Protein AF-A0A3C1T3Q2-F1 (afdb_monomer_lite)

Radius of gyration: 20.39 Å; chains: 1; bounding box: 26×35×64 Å

pLDDT: mean 88.22, std 14.8, range [58.72, 98.56]

Structure (mmCIF, N/CA/C/O backbone):
data_AF-A0A3C1T3Q2-F1
#
_entry.id   AF-A0A3C1T3Q2-F1
#
loop_
_atom_site.group_PDB
_atom_site.id
_atom_site.type_symbol
_atom_site.label_atom_id
_atom_site.label_alt_id
_atom_site.label_comp_id
_atom_site.label_asym_id
_atom_site.label_entity_id
_atom_site.label_seq_id
_atom_site.pdbx_PDB_ins_code
_atom_site.Cartn_x
_atom_site.Cartn_y
_atom_site.Cartn_z
_atom_site.occupancy
_atom_site.B_iso_or_equiv
_atom_site.auth_seq_id
_atom_site.auth_comp_id
_atom_site.auth_asym_id
_atom_site.auth_atom_id
_atom_site.pdbx_PDB_model_num
ATOM 1 N N . MET A 1 1 ? -6.705 25.402 44.306 1.00 61.38 1 MET A N 1
ATOM 2 C CA . MET A 1 1 ? -6.873 24.003 43.835 1.00 61.38 1 MET A CA 1
ATOM 3 C C . MET A 1 1 ? -7.840 23.870 42.658 1.00 61.38 1 MET A C 1
ATOM 5 O O . MET A 1 1 ? -7.577 23.063 41.781 1.00 61.38 1 MET A O 1
ATOM 9 N N . ARG A 1 2 ? -8.901 24.691 42.566 1.00 62.50 2 ARG A N 1
ATOM 10 C CA . ARG A 1 2 ? -9.853 24.667 41.435 1.00 62.50 2 ARG A CA 1
ATOM 11 C C . ARG A 1 2 ? -9.226 25.021 40.072 1.00 62.50 2 ARG A C 1
ATOM 13 O O . ARG A 1 2 ? -9.578 24.418 39.072 1.00 62.50 2 ARG A O 1
ATOM 20 N N . THR A 1 3 ? -8.258 25.941 40.041 1.00 60.12 3 THR A N 1
ATOM 21 C CA . THR A 1 3 ? -7.517 26.337 38.824 1.00 60.12 3 THR A CA 1
ATOM 22 C C . THR A 1 3 ? -6.529 25.272 38.332 1.00 60.12 3 THR A C 1
ATOM 24 O O . THR A 1 3 ? -6.408 25.073 37.131 1.00 60.12 3 THR A O 1
ATOM 27 N N . LEU A 1 4 ? -5.886 24.531 39.244 1.00 61.41 4 LEU A N 1
ATOM 28 C CA . LEU A 1 4 ? -5.033 23.374 38.916 1.00 61.41 4 LEU A CA 1
ATOM 29 C C . LEU A 1 4 ? -5.841 22.228 38.284 1.00 61.41 4 LEU A C 1
ATOM 31 O O . LEU A 1 4 ? -5.369 21.564 37.367 1.00 61.41 4 LEU A O 1
ATOM 35 N N . LEU A 1 5 ? -7.085 22.043 38.735 1.00 61.62 5 LEU A N 1
ATOM 36 C CA . LEU A 1 5 ? -8.001 21.026 38.217 1.00 61.62 5 LEU A CA 1
ATOM 37 C C . LEU A 1 5 ? -8.430 21.328 36.768 1.00 61.62 5 LEU A C 1
ATOM 39 O O . LEU A 1 5 ? -8.507 20.419 35.952 1.00 61.62 5 LEU A O 1
ATOM 43 N N . ILE A 1 6 ? -8.606 22.608 36.415 1.00 63.72 6 ILE A N 1
ATOM 44 C CA . ILE A 1 6 ? -8.896 23.047 35.035 1.00 63.72 6 ILE A CA 1
ATOM 45 C C . ILE A 1 6 ? -7.684 22.829 34.115 1.00 63.72 6 ILE A C 1
ATOM 47 O O . ILE A 1 6 ? -7.847 22.369 32.988 1.00 63.72 6 ILE A O 1
ATOM 51 N N . PHE A 1 7 ? -6.465 23.098 34.595 1.00 60.44 7 PHE A N 1
ATOM 52 C CA . PHE A 1 7 ? -5.238 22.884 33.815 1.00 60.44 7 PHE A CA 1
ATOM 53 C C . PHE A 1 7 ? -4.994 21.395 33.505 1.00 60.44 7 PHE A C 1
ATOM 55 O O . PHE A 1 7 ? -4.528 21.054 32.422 1.00 60.44 7 PHE A O 1
ATOM 62 N N . SER A 1 8 ? -5.377 20.500 34.423 1.00 62.22 8 SER A N 1
ATOM 63 C CA . SER A 1 8 ? -5.303 19.047 34.221 1.00 62.22 8 SER A CA 1
ATOM 64 C C . SER A 1 8 ? -6.242 18.544 33.117 1.00 62.22 8 SER A C 1
ATOM 66 O O . SER A 1 8 ? -5.872 17.612 32.412 1.00 62.22 8 SER A O 1
ATOM 68 N N . VAL A 1 9 ? -7.410 19.167 32.919 1.00 62.12 9 VAL A N 1
ATOM 69 C CA . VAL A 1 9 ? -8.382 18.780 31.875 1.00 62.12 9 VAL A CA 1
ATOM 70 C C . VAL A 1 9 ? -7.884 19.127 30.463 1.00 62.12 9 VAL A C 1
ATOM 72 O O . VAL A 1 9 ? -8.167 18.393 29.520 1.00 62.12 9 VAL A O 1
ATOM 75 N N . PHE A 1 10 ? -7.089 20.191 30.306 1.00 60.03 10 PHE A N 1
ATOM 76 C CA . PHE A 1 10 ? -6.558 20.614 29.000 1.00 60.03 10 PHE A CA 1
ATOM 77 C C . PHE A 1 10 ? -5.440 19.713 28.450 1.00 60.03 10 PHE A C 1
ATOM 79 O O . PHE A 1 10 ? -5.250 19.656 27.237 1.00 60.03 10 PHE A O 1
ATOM 86 N N . ILE A 1 11 ? -4.720 18.982 29.308 1.00 60.81 11 ILE A N 1
ATOM 87 C CA . ILE A 1 11 ? -3.598 18.120 28.889 1.00 60.81 11 ILE A CA 1
ATOM 88 C C . ILE A 1 11 ? -4.088 16.857 28.152 1.00 60.81 11 ILE A C 1
ATOM 90 O O . ILE A 1 11 ? -3.344 16.273 27.370 1.00 60.81 11 ILE A O 1
ATOM 94 N N . PHE A 1 12 ? -5.352 16.461 28.326 1.00 58.72 12 PHE A N 1
ATOM 95 C CA . PHE A 1 12 ? -5.903 15.235 27.736 1.00 58.72 12 PHE A CA 1
ATOM 96 C C . PHE A 1 12 ? -6.412 15.373 26.288 1.00 58.72 12 PHE A C 1
ATOM 98 O O . PHE A 1 12 ? -6.892 14.391 25.729 1.00 58.72 12 PHE A O 1
ATOM 105 N N . PHE A 1 13 ? -6.313 16.550 25.657 1.00 59.97 13 PHE A N 1
ATOM 106 C CA . PHE A 1 13 ? -6.955 16.803 24.355 1.00 59.97 13 PHE A CA 1
ATOM 107 C C . PHE A 1 13 ? -6.064 16.679 23.111 1.00 59.97 13 PHE A C 1
ATOM 109 O O . PHE A 1 13 ? -6.537 16.931 22.003 1.00 59.97 13 PHE A O 1
ATOM 116 N N . THR A 1 14 ? -4.808 16.246 23.222 1.00 66.50 14 THR A N 1
ATOM 117 C CA . THR A 1 14 ? -3.950 16.063 22.037 1.00 66.50 14 THR A CA 1
ATOM 118 C C . THR A 1 14 ? -4.090 14.659 21.441 1.00 66.50 14 THR A C 1
ATOM 120 O O . THR A 1 14 ? -3.164 13.848 21.453 1.00 66.50 14 THR A O 1
ATOM 123 N N . ILE A 1 15 ? -5.265 14.361 20.877 1.00 70.88 15 ILE A N 1
ATOM 124 C CA . ILE A 1 15 ? -5.446 13.159 20.052 1.00 70.88 15 ILE A CA 1
ATOM 125 C C . ILE A 1 15 ? -4.769 13.414 18.700 1.00 70.88 15 ILE A C 1
ATOM 127 O O . ILE A 1 15 ? -5.341 14.040 17.811 1.00 70.88 15 ILE A O 1
ATOM 131 N N . ASN A 1 16 ? -3.534 12.940 18.544 1.00 70.81 16 ASN A N 1
ATOM 132 C CA . ASN A 1 16 ? -2.856 12.940 17.251 1.00 70.81 16 ASN A CA 1
ATOM 133 C C . ASN A 1 16 ? -3.331 11.721 16.453 1.00 70.81 16 ASN A C 1
ATOM 135 O O . ASN A 1 16 ? -2.931 10.592 16.737 1.00 70.81 16 ASN A O 1
ATOM 139 N N . SER A 1 17 ? -4.200 11.943 15.467 1.00 75.19 17 SER A N 1
ATOM 140 C CA . SER A 1 17 ? -4.514 10.927 14.462 1.00 75.19 17 SER A CA 1
ATOM 141 C C . SER A 1 17 ? -3.462 10.993 13.361 1.00 75.19 17 SER A C 1
ATOM 143 O O . SER A 1 17 ? -3.219 12.060 12.802 1.00 75.19 17 SER A O 1
ATOM 145 N N . ASN A 1 18 ? -2.829 9.861 13.065 1.00 81.88 18 ASN A N 1
ATOM 146 C CA . ASN A 1 18 ? -1.909 9.733 11.943 1.00 81.88 18 ASN A CA 1
ATOM 147 C C . ASN A 1 18 ? -2.489 8.720 10.961 1.00 81.88 18 ASN A C 1
ATOM 149 O O . ASN A 1 18 ? -2.874 7.618 11.357 1.00 81.88 18 ASN A O 1
ATOM 153 N N . ALA A 1 19 ? -2.546 9.095 9.687 1.00 88.69 19 ALA A N 1
ATOM 154 C CA . ALA A 1 19 ? -2.839 8.159 8.614 1.00 88.69 19 ALA A CA 1
ATOM 155 C C . ALA A 1 19 ? -1.591 7.325 8.284 1.00 88.69 19 ALA A C 1
ATOM 157 O O . ALA A 1 19 ? -0.460 7.724 8.575 1.00 88.69 19 ALA A O 1
ATOM 158 N N . GLN A 1 20 ? -1.788 6.165 7.655 1.00 93.88 20 GLN A N 1
ATOM 159 C CA . GLN A 1 20 ? -0.665 5.422 7.09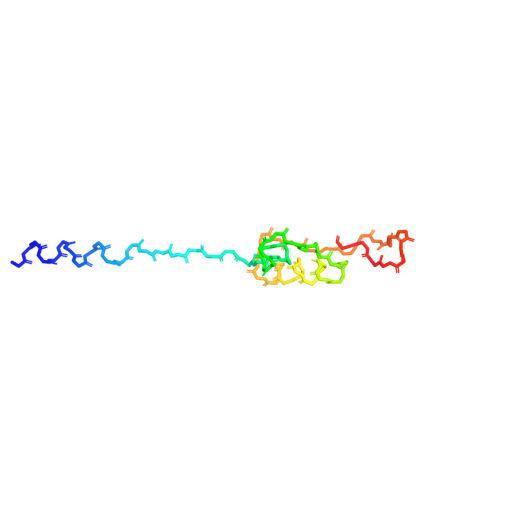0 1.00 93.88 20 GLN A CA 1
ATOM 160 C C . GLN A 1 20 ? -0.008 6.226 5.958 1.00 93.88 20 GLN A C 1
ATOM 162 O O . GLN A 1 20 ? -0.696 6.840 5.148 1.00 93.88 20 GLN A O 1
ATOM 167 N N . GLN A 1 21 ? 1.321 6.194 5.885 1.00 96.81 21 GLN A N 1
ATOM 168 C CA . GLN A 1 21 ? 2.087 6.937 4.882 1.00 96.81 21 GLN A CA 1
ATOM 169 C C . GLN A 1 21 ? 2.400 6.072 3.654 1.00 96.81 21 GLN A C 1
ATOM 171 O O . GLN A 1 21 ? 2.788 4.904 3.786 1.00 96.81 21 GLN A O 1
ATOM 176 N N . CYS A 1 22 ? 2.258 6.637 2.463 1.00 97.25 22 CYS A N 1
ATOM 177 C CA . CYS A 1 22 ? 2.654 6.070 1.179 1.00 97.25 22 CYS A CA 1
ATOM 178 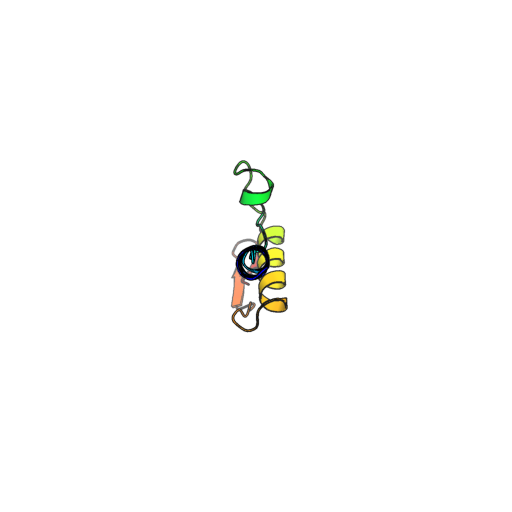C C . CYS A 1 22 ? 4.137 6.355 0.864 1.00 97.25 22 CYS A C 1
ATOM 180 O O . CYS A 1 22 ? 4.835 7.055 1.604 1.00 97.25 22 CYS A O 1
ATOM 182 N N . ARG A 1 23 ? 4.651 5.792 -0.242 1.00 98.12 23 ARG A N 1
ATOM 183 C CA . ARG A 1 23 ? 6.064 5.941 -0.646 1.00 98.12 23 ARG A CA 1
ATOM 184 C C . ARG A 1 23 ? 6.473 7.404 -0.840 1.00 98.12 23 ARG A C 1
ATOM 186 O O . ARG A 1 23 ? 7.570 7.789 -0.442 1.00 98.12 23 ARG A O 1
ATOM 193 N N . PHE A 1 24 ? 5.576 8.218 -1.392 1.00 98.31 24 PHE A N 1
ATOM 194 C CA . PHE A 1 24 ? 5.809 9.645 -1.591 1.00 98.31 24 PHE A CA 1
ATOM 195 C C . PHE A 1 24 ? 6.067 10.358 -0.260 1.00 98.31 24 PHE A C 1
ATOM 197 O O . PHE A 1 24 ? 7.081 11.026 -0.103 1.00 98.31 24 PHE A O 1
ATOM 204 N N . GLU A 1 25 ? 5.222 10.145 0.748 1.00 97.69 25 GLU A N 1
ATOM 205 C CA . GLU A 1 25 ? 5.377 10.794 2.058 1.00 97.69 25 GLU A CA 1
ATOM 206 C C . GLU A 1 25 ? 6.615 10.285 2.803 1.00 97.69 25 GLU A C 1
ATOM 208 O O . GLU A 1 25 ? 7.372 11.077 3.359 1.00 97.69 25 GLU A O 1
ATOM 213 N N . LYS A 1 26 ? 6.876 8.972 2.754 1.00 97.31 26 LYS A N 1
ATOM 214 C CA . LYS A 1 26 ? 8.064 8.367 3.383 1.00 97.31 26 LYS A CA 1
ATOM 215 C C . LYS A 1 26 ? 9.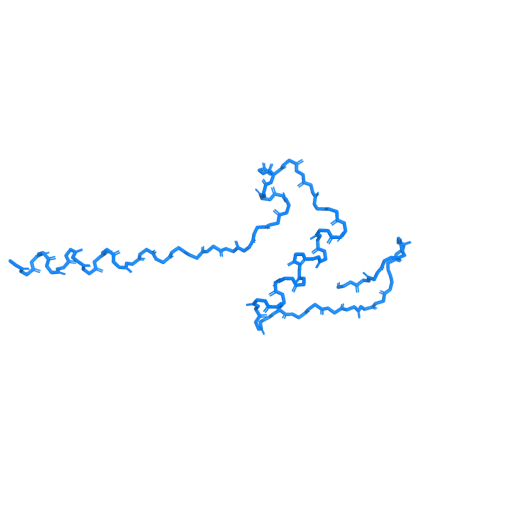379 8.858 2.775 1.00 97.31 26 LYS A C 1
ATOM 217 O O . LYS A 1 26 ? 10.395 8.878 3.463 1.00 97.31 26 LYS A O 1
ATOM 222 N N . SER A 1 27 ? 9.361 9.243 1.502 1.00 97.81 27 SER A N 1
ATOM 223 C CA . SER A 1 27 ? 10.525 9.763 0.779 1.00 97.81 27 SER A CA 1
ATOM 224 C C . SER A 1 27 ? 10.623 11.290 0.800 1.00 97.81 27 SER A C 1
ATOM 226 O O . SER A 1 27 ? 11.443 11.847 0.075 1.00 97.81 27 SER A O 1
ATOM 228 N N . ASN A 1 28 ? 9.798 11.989 1.591 1.00 97.75 28 ASN A N 1
ATOM 229 C CA . ASN A 1 28 ? 9.690 13.454 1.560 1.00 97.75 28 ASN A CA 1
ATOM 230 C C . ASN A 1 28 ? 9.427 14.007 0.145 1.00 97.75 28 ASN A C 1
ATOM 232 O O . ASN A 1 28 ? 9.942 15.054 -0.242 1.00 97.75 28 ASN A O 1
ATOM 236 N N . GLY A 1 29 ? 8.633 13.280 -0.637 1.00 98.00 29 GLY A N 1
ATOM 237 C CA . GLY A 1 29 ? 8.178 13.673 -1.964 1.00 98.00 29 GLY A CA 1
ATOM 238 C C . GLY A 1 29 ? 9.156 13.403 -3.108 1.00 98.00 29 GLY A C 1
ATOM 239 O O . GLY A 1 29 ? 8.942 13.903 -4.210 1.00 98.00 29 GLY A O 1
ATOM 240 N N . MET A 1 30 ? 10.225 12.638 -2.875 1.00 98.50 30 MET A N 1
ATOM 241 C CA . MET A 1 30 ? 11.253 12.373 -3.892 1.00 98.50 30 MET A CA 1
ATOM 242 C C . MET A 1 30 ? 10.964 11.140 -4.753 1.00 98.50 30 MET A C 1
ATOM 244 O O . MET A 1 30 ? 11.550 10.988 -5.823 1.00 98.50 30 MET A O 1
ATOM 248 N N . GLU A 1 31 ? 10.085 10.248 -4.300 1.00 98.56 31 GLU A N 1
ATOM 249 C CA . GLU A 1 31 ? 9.844 8.959 -4.945 1.00 98.56 31 GLU A CA 1
ATOM 250 C C . GLU A 1 31 ? 8.350 8.700 -5.149 1.00 98.56 31 GLU A C 1
ATOM 252 O O . GLU A 1 31 ? 7.501 9.109 -4.357 1.00 98.56 31 GLU A O 1
ATOM 257 N N . SER A 1 32 ? 8.029 7.964 -6.211 1.00 98.19 32 SER A N 1
ATOM 258 C CA . SER A 1 32 ? 6.696 7.398 -6.436 1.00 98.19 32 SER A CA 1
ATOM 259 C C . SER A 1 32 ? 6.698 5.912 -6.089 1.00 98.19 32 SER A C 1
ATOM 261 O O . SER A 1 32 ? 7.734 5.256 -6.168 1.00 98.19 32 SER A O 1
ATOM 263 N N . ALA A 1 33 ? 5.541 5.378 -5.696 1.00 98.12 33 ALA A N 1
ATOM 264 C CA . ALA A 1 33 ? 5.405 3.953 -5.421 1.00 98.12 33 ALA A CA 1
ATOM 265 C C . ALA A 1 33 ? 5.532 3.126 -6.709 1.00 98.12 33 ALA A C 1
ATOM 267 O O . ALA A 1 33 ? 5.003 3.500 -7.759 1.00 98.12 33 ALA A O 1
ATOM 268 N N . THR A 1 34 ? 6.172 1.967 -6.610 1.00 97.88 34 THR A N 1
ATOM 269 C CA . THR A 1 34 ? 6.017 0.895 -7.598 1.00 97.88 34 THR A CA 1
ATOM 270 C C . THR A 1 34 ? 4.598 0.322 -7.547 1.00 97.88 34 THR A C 1
ATOM 272 O O . THR A 1 34 ? 3.883 0.484 -6.556 1.00 97.88 34 THR A O 1
ATOM 275 N N . TYR A 1 35 ? 4.194 -0.409 -8.591 1.00 96.88 35 TYR A N 1
ATOM 276 C CA . TYR A 1 35 ? 2.911 -1.119 -8.607 1.00 96.88 35 TYR A CA 1
ATOM 277 C C . TYR A 1 35 ? 2.721 -1.992 -7.349 1.00 96.88 35 TYR A C 1
ATOM 279 O O . TYR A 1 35 ? 1.696 -1.894 -6.678 1.00 96.88 35 TYR A O 1
ATOM 287 N N . PHE A 1 36 ? 3.734 -2.785 -6.980 1.00 97.50 36 PHE A N 1
ATOM 288 C CA . PHE A 1 36 ? 3.661 -3.673 -5.817 1.00 97.50 36 PHE A CA 1
ATOM 289 C C . PHE A 1 36 ? 3.537 -2.905 -4.496 1.00 97.50 36 PHE A C 1
ATOM 291 O O . PHE A 1 36 ? 2.738 -3.285 -3.644 1.00 97.50 36 PHE A O 1
ATOM 298 N N . GLU A 1 37 ? 4.278 -1.805 -4.333 1.00 98.12 37 GLU A N 1
ATOM 299 C CA . GLU A 1 37 ? 4.168 -0.955 -3.141 1.00 98.12 37 GLU A CA 1
ATOM 300 C C . GLU A 1 37 ? 2.787 -0.298 -3.031 1.00 98.12 37 GLU A C 1
ATOM 302 O O . GLU A 1 37 ? 2.236 -0.222 -1.933 1.00 98.12 37 GLU A O 1
ATOM 307 N N . ALA A 1 38 ? 2.215 0.160 -4.149 1.00 97.62 38 ALA A N 1
ATOM 308 C CA . ALA A 1 38 ? 0.893 0.781 -4.161 1.00 97.62 38 ALA A CA 1
ATOM 309 C C . ALA A 1 38 ? -0.209 -0.226 -3.797 1.00 97.62 38 ALA A C 1
ATOM 311 O O . ALA A 1 38 ? -1.035 0.056 -2.928 1.00 97.62 38 ALA A O 1
ATOM 312 N N . VAL A 1 39 ? -0.195 -1.413 -4.412 1.00 97.81 39 VAL A N 1
ATOM 313 C CA . VAL A 1 39 ? -1.169 -2.477 -4.120 1.00 97.81 39 VAL A CA 1
ATOM 314 C C . VAL A 1 39 ? -1.101 -2.898 -2.654 1.00 97.81 39 VAL A C 1
ATOM 316 O O . VAL A 1 39 ? -2.137 -2.995 -1.996 1.00 97.81 39 VAL A O 1
ATOM 319 N N . GLU A 1 40 ? 0.103 -3.101 -2.116 1.00 98.00 40 GLU A N 1
ATOM 320 C CA . GLU A 1 40 ? 0.271 -3.512 -0.719 1.00 98.00 40 GLU A CA 1
ATOM 321 C C . GLU A 1 40 ? -0.205 -2.432 0.264 1.00 98.00 40 GLU A C 1
ATOM 323 O O . GLU A 1 40 ? -0.812 -2.734 1.296 1.00 98.00 40 GLU A O 1
ATOM 328 N N . TRP A 1 41 ? 0.008 -1.158 -0.075 1.00 98.25 41 TRP A N 1
ATOM 329 C CA . TRP A 1 41 ? -0.470 -0.034 0.726 1.00 98.25 41 TRP A CA 1
ATOM 330 C C . TRP A 1 41 ? -2.002 0.002 0.814 1.00 98.25 41 TRP A C 1
ATOM 332 O O . TRP A 1 41 ? -2.555 0.173 1.905 1.00 98.25 41 TRP A O 1
ATOM 342 N N . TYR A 1 42 ? -2.700 -0.209 -0.307 1.00 97.56 42 TYR A N 1
ATOM 343 C CA . TYR A 1 42 ? -4.165 -0.260 -0.321 1.00 97.56 42 TYR A CA 1
ATOM 344 C C . TYR A 1 42 ? -4.710 -1.521 0.359 1.00 97.56 42 TYR A C 1
ATOM 346 O O . TYR A 1 42 ? -5.668 -1.420 1.124 1.00 97.56 42 TYR A O 1
ATOM 354 N N . LYS A 1 43 ? -4.083 -2.691 0.173 1.00 97.50 43 LYS A N 1
ATOM 355 C CA . LYS A 1 43 ? -4.460 -3.921 0.902 1.00 97.50 43 LYS A CA 1
ATOM 356 C C . LYS A 1 43 ? -4.316 -3.757 2.416 1.00 97.50 43 LYS A C 1
ATOM 358 O O . LYS A 1 43 ? -5.169 -4.207 3.181 1.00 97.50 43 LYS A O 1
ATOM 363 N N . SER A 1 44 ? -3.262 -3.072 2.853 1.00 97.44 44 SER A N 1
ATOM 364 C CA . SER A 1 44 ? -3.074 -2.725 4.265 1.00 97.44 44 SER A CA 1
ATOM 365 C C . SER A 1 44 ? -4.171 -1.782 4.772 1.00 97.44 44 SER A C 1
ATOM 367 O O . SER A 1 44 ? -4.649 -1.962 5.893 1.00 97.44 44 SER A O 1
ATOM 369 N N . LEU A 1 45 ? -4.612 -0.824 3.943 1.00 96.88 45 LEU A N 1
ATOM 370 C CA . LEU A 1 45 ? -5.707 0.092 4.278 1.00 96.88 45 LEU A CA 1
ATOM 371 C C . LEU A 1 45 ? -7.037 -0.636 4.470 1.00 96.88 45 LEU A C 1
ATOM 373 O O . LEU A 1 45 ? -7.712 -0.402 5.467 1.00 96.88 45 LEU A O 1
ATOM 377 N N . ASP A 1 46 ? -7.390 -1.505 3.523 1.00 97.81 46 ASP A N 1
ATOM 378 C CA . ASP A 1 46 ? -8.591 -2.349 3.557 1.00 97.81 46 ASP A CA 1
ATOM 379 C C . ASP A 1 46 ? -8.631 -3.174 4.851 1.00 97.81 46 ASP A C 1
ATOM 381 O O . ASP A 1 46 ? -9.568 -3.096 5.642 1.00 97.81 46 ASP A O 1
ATOM 385 N N . LYS A 1 47 ? -7.516 -3.837 5.181 1.00 96.50 47 LYS A N 1
ATOM 386 C CA . LYS A 1 47 ? -7.397 -4.603 6.428 1.00 96.50 47 LYS A CA 1
ATOM 387 C C . LYS A 1 47 ? -7.577 -3.749 7.692 1.00 96.50 47 LYS A C 1
ATOM 389 O O . LYS A 1 47 ? -8.052 -4.258 8.707 1.00 96.50 47 LYS A O 1
ATOM 394 N N . ALA A 1 48 ? -7.151 -2.487 7.665 1.00 95.62 48 ALA A N 1
ATOM 395 C CA . ALA A 1 48 ? -7.197 -1.589 8.817 1.00 95.62 48 ALA A CA 1
ATOM 396 C C . ALA A 1 48 ? -8.512 -0.797 8.935 1.00 95.62 48 ALA A C 1
ATOM 398 O O . ALA A 1 48 ? -8.793 -0.249 10.003 1.00 95.62 48 ALA A O 1
ATOM 399 N N . SER A 1 49 ? -9.308 -0.711 7.866 1.00 94.94 49 SER A N 1
ATOM 400 C CA . SER A 1 49 ? -10.477 0.164 7.788 1.00 94.94 49 SER A CA 1
ATOM 401 C C . SER A 1 49 ? -11.688 -0.559 7.222 1.00 94.94 49 SER A C 1
ATOM 403 O O . SER A 1 49 ? -11.732 -0.898 6.048 1.00 94.94 49 SER A O 1
ATOM 405 N N . LEU A 1 50 ? -12.757 -0.641 8.018 1.00 95.69 50 LEU A N 1
ATOM 406 C CA . LEU A 1 50 ? -14.052 -1.181 7.579 1.00 95.69 50 LEU A CA 1
ATOM 407 C C . LEU A 1 50 ? -14.744 -0.339 6.485 1.00 95.69 50 LEU A C 1
ATOM 409 O O . LEU A 1 50 ? -15.819 -0.708 6.021 1.00 95.69 50 LEU A O 1
ATOM 413 N N . GLN A 1 51 ? -14.178 0.815 6.118 1.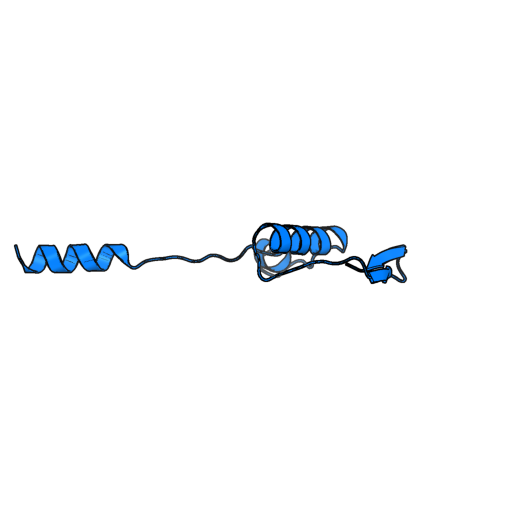00 96.50 51 GLN A N 1
ATOM 414 C CA . GLN A 1 51 ? -14.731 1.728 5.110 1.00 96.50 51 GLN A CA 1
ATOM 415 C C . GLN A 1 51 ? -14.112 1.538 3.719 1.00 96.50 51 GLN A C 1
ATOM 417 O O . GLN A 1 51 ? -14.596 2.132 2.757 1.00 96.50 51 GLN A O 1
ATOM 422 N N . VAL A 1 52 ? -13.036 0.759 3.608 1.00 96.25 52 VAL A N 1
ATOM 423 C CA . VAL A 1 52 ? -12.311 0.524 2.354 1.00 96.25 52 VAL A CA 1
ATOM 424 C C . VAL A 1 52 ? -12.417 -0.956 2.011 1.00 96.25 52 VAL A C 1
ATOM 426 O O . VAL A 1 52 ? -12.448 -1.784 2.908 1.00 96.25 52 VAL A O 1
ATOM 429 N N . LEU A 1 53 ? -12.513 -1.273 0.719 1.00 97.38 53 LEU A N 1
ATOM 430 C CA . LEU A 1 53 ? -12.521 -2.641 0.207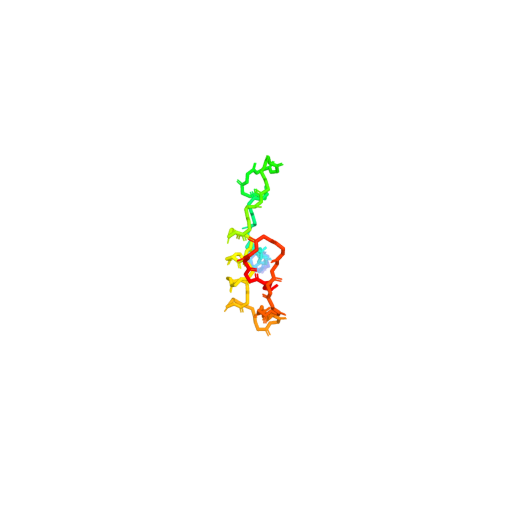 1.00 97.38 53 LEU A CA 1
ATOM 431 C C . LEU A 1 53 ? -11.770 -2.670 -1.125 1.00 97.38 53 LEU A C 1
ATOM 433 O O . LEU A 1 53 ? -12.228 -2.068 -2.100 1.00 97.38 53 LEU A O 1
ATOM 437 N N . VAL A 1 54 ? -10.634 -3.357 -1.161 1.00 97.62 54 VAL A N 1
ATOM 438 C CA . VAL A 1 54 ? -9.789 -3.516 -2.353 1.00 97.62 54 VAL A CA 1
ATOM 439 C C . VAL A 1 54 ? -10.228 -4.772 -3.099 1.00 97.62 54 VAL A C 1
ATOM 441 O O . VAL A 1 54 ? -10.488 -5.810 -2.486 1.00 97.62 54 VAL A O 1
ATOM 444 N N . LYS A 1 55 ? -10.355 -4.692 -4.428 1.00 97.38 55 LYS A N 1
ATOM 445 C CA . LYS A 1 55 ? -10.909 -5.784 -5.238 1.00 97.38 55 LYS A CA 1
ATOM 446 C C . LYS A 1 55 ? -10.143 -5.950 -6.529 1.00 97.38 55 LYS A C 1
ATOM 448 O O . LYS A 1 55 ? -10.032 -5.028 -7.318 1.00 97.38 55 LYS A O 1
ATOM 453 N N . GLU A 1 56 ? -9.769 -7.184 -6.820 1.00 97.12 56 GLU A N 1
ATOM 454 C CA . GLU A 1 56 ? -9.247 -7.520 -8.136 1.00 97.12 56 GLU A CA 1
ATOM 455 C C . GLU A 1 56 ? -10.380 -7.520 -9.181 1.00 97.12 56 GLU A C 1
ATOM 457 O O . GLU A 1 56 ? -11.375 -8.234 -9.044 1.00 97.12 56 GLU A O 1
ATOM 462 N N . MET A 1 57 ? -10.234 -6.702 -10.224 1.00 95.88 57 MET A N 1
ATOM 463 C CA . MET A 1 57 ? -11.230 -6.444 -11.272 1.00 95.88 57 MET A CA 1
ATOM 464 C C . MET A 1 57 ? -10.798 -6.944 -12.659 1.00 95.88 57 MET A C 1
ATOM 466 O O . MET A 1 57 ? -11.513 -6.744 -13.640 1.00 95.88 57 MET A O 1
ATOM 470 N N . GLY A 1 58 ? -9.636 -7.590 -12.765 1.00 96.75 58 GLY A N 1
ATOM 471 C CA . GLY A 1 58 ? -9.101 -8.113 -14.020 1.00 96.75 58 GLY A CA 1
ATOM 472 C C . GLY A 1 58 ? -7.584 -7.999 -14.086 1.00 96.75 58 GLY A C 1
ATOM 473 O O . GLY A 1 58 ? -6.915 -8.002 -13.058 1.00 96.75 58 GLY A O 1
ATOM 474 N N . MET A 1 59 ? -7.049 -7.881 -15.300 1.00 97.75 59 MET A N 1
ATOM 475 C CA . MET A 1 59 ? -5.616 -7.729 -15.561 1.00 97.75 59 MET A CA 1
ATOM 476 C C . MET A 1 59 ? -5.321 -6.353 -16.159 1.00 97.75 59 MET A C 1
ATOM 478 O O . MET A 1 59 ? -6.108 -5.832 -16.948 1.00 97.75 59 MET A O 1
ATOM 482 N N . THR A 1 60 ? -4.175 -5.785 -15.803 1.00 96.12 60 THR A N 1
ATOM 483 C CA . THR A 1 60 ? -3.605 -4.597 -16.441 1.00 96.12 60 THR A CA 1
ATOM 484 C C . THR A 1 60 ? -2.913 -4.964 -17.756 1.00 96.12 60 THR A C 1
ATOM 486 O O . THR A 1 60 ? -2.636 -6.133 -18.035 1.00 96.12 60 THR A O 1
ATOM 489 N N . ASP A 1 61 ? -2.584 -3.955 -18.558 1.00 96.56 61 ASP A N 1
ATOM 490 C CA . ASP A 1 61 ? -1.772 -4.084 -19.776 1.00 96.56 61 ASP A CA 1
ATOM 491 C C . ASP A 1 61 ? -0.330 -4.554 -19.501 1.00 96.56 61 ASP A C 1
ATOM 493 O O . ASP A 1 61 ? 0.299 -5.173 -20.357 1.00 96.56 61 ASP A O 1
ATOM 497 N N . ALA A 1 62 ? 0.167 -4.323 -18.284 1.00 95.00 62 ALA A N 1
ATOM 498 C CA . ALA A 1 62 ? 1.453 -4.815 -17.798 1.00 95.00 62 ALA A CA 1
ATOM 499 C C . ALA A 1 62 ? 1.418 -6.273 -17.291 1.00 95.00 62 ALA A C 1
ATOM 501 O O . ALA A 1 62 ? 2.450 -6.793 -16.868 1.00 95.00 62 ALA A O 1
ATOM 502 N N . GLY A 1 63 ? 0.256 -6.939 -17.311 1.00 96.62 63 GLY A N 1
ATOM 503 C CA . GLY A 1 63 ? 0.125 -8.340 -16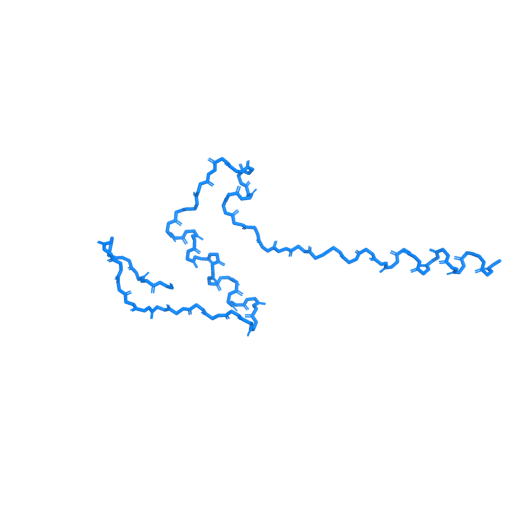.903 1.00 96.62 63 GLY A CA 1
ATOM 504 C C . GLY A 1 63 ? 0.059 -8.568 -15.389 1.00 96.62 63 GLY A C 1
ATOM 505 O O . GLY A 1 63 ? 0.294 -9.688 -14.938 1.00 96.62 63 GLY A O 1
ATOM 506 N N . TYR A 1 64 ? -0.295 -7.545 -14.605 1.00 97.12 64 TYR A N 1
ATOM 507 C CA . TYR A 1 64 ? -0.570 -7.671 -13.167 1.00 97.12 64 TYR A CA 1
ATOM 508 C C . TYR A 1 64 ? -2.071 -7.521 -12.869 1.00 97.12 64 TYR A C 1
ATOM 510 O O . TYR A 1 64 ? -2.784 -6.951 -13.692 1.00 97.12 64 TYR A O 1
ATOM 518 N N . PRO A 1 65 ? -2.588 -8.000 -11.723 1.00 97.81 65 PRO A N 1
ATOM 519 C CA . PRO A 1 65 ? -4.005 -7.826 -11.409 1.00 97.81 65 PRO A CA 1
ATOM 520 C C . PRO A 1 65 ? -4.393 -6.352 -11.208 1.00 97.81 65 PRO A C 1
ATOM 522 O O . PRO A 1 65 ? -3.704 -5.589 -10.535 1.00 97.81 65 PRO A O 1
ATOM 525 N N . LEU A 1 66 ? -5.527 -5.933 -11.752 1.00 96.50 66 LEU A N 1
ATOM 526 C CA . LEU A 1 66 ? -6.106 -4.622 -11.469 1.00 96.50 66 LEU A CA 1
ATOM 527 C C . LEU A 1 66 ? -6.820 -4.692 -10.115 1.00 96.50 66 LEU A C 1
ATOM 529 O O . LEU A 1 66 ? -7.879 -5.302 -10.053 1.00 96.50 66 LEU A O 1
ATOM 533 N N . HIS A 1 67 ? -6.227 -4.130 -9.062 1.00 94.75 67 HIS A N 1
ATOM 534 C CA . HIS A 1 67 ? -6.745 -4.140 -7.684 1.00 94.75 67 HIS A CA 1
ATOM 535 C C . HIS A 1 67 ? -7.643 -2.940 -7.349 1.00 94.75 67 HIS A C 1
ATOM 537 O O . HIS A 1 67 ? -7.541 -1.921 -8.069 1.00 94.75 67 HIS A O 1
#

Secondary structure (DSSP, 8-state):
-HHHHHHHHHGGG-----PPP-HHHHTTTS-PPPHHHHHHHHHHHHHH-TT------EE-TTSSEE-

Sequence (67 aa):
MRTLLIFSVFIFFTINSNAQQCRFEKSNGMESATYFEAVEWYKSLDKASLQVLVKEMGMTDAGYPLH

Foldseek 3Di:
DVVVVVVVVVVPPPPDDDDDDAPCVVVVNPDDDDPVSVVVSLVVVVVVDPVGDDDFPQADPVGHTDD